Protein AF-A0A915D3B8-F1 (afdb_monomer_lite)

Structure (mmCIF, N/CA/C/O backbone):
data_AF-A0A915D3B8-F1
#
_entry.id   AF-A0A915D3B8-F1
#
loop_
_atom_site.group_PDB
_atom_site.id
_atom_site.type_symbol
_atom_site.label_atom_id
_atom_site.label_alt_id
_atom_site.label_comp_id
_atom_site.label_asym_id
_atom_site.label_entity_id
_atom_site.label_seq_id
_atom_site.pdbx_PDB_ins_code
_atom_site.Cartn_x
_atom_site.Cartn_y
_atom_site.Cartn_z
_atom_site.occupancy
_atom_site.B_iso_or_equiv
_atom_site.auth_seq_id
_atom_site.auth_comp_id
_atom_site.auth_asym_id
_atom_site.auth_atom_id
_atom_site.pdbx_PDB_model_num
ATOM 1 N N . MET A 1 1 ? -29.056 -7.154 29.808 1.00 73.25 1 MET A N 1
ATOM 2 C CA . MET A 1 1 ? -28.384 -8.270 29.100 1.00 73.25 1 MET A CA 1
ATOM 3 C C . MET A 1 1 ? -28.241 -8.018 27.597 1.00 73.25 1 MET A C 1
ATOM 5 O O . MET A 1 1 ? -27.107 -8.012 27.145 1.00 73.25 1 MET A O 1
ATOM 9 N N . ALA A 1 2 ? -29.307 -7.722 26.835 1.00 86.56 2 ALA A N 1
ATOM 10 C CA . ALA A 1 2 ? -29.216 -7.492 25.377 1.00 86.56 2 ALA A CA 1
ATOM 11 C C . ALA A 1 2 ? -28.242 -6.362 24.962 1.00 86.56 2 ALA A C 1
ATOM 13 O O . ALA A 1 2 ? -27.361 -6.584 24.141 1.00 86.56 2 ALA A O 1
ATOM 14 N N . VAL A 1 3 ? -28.320 -5.193 25.610 1.00 88.56 3 VAL A N 1
ATOM 15 C CA . VAL A 1 3 ? -27.443 -4.034 25.323 1.00 88.56 3 VAL A CA 1
ATOM 16 C C . VAL A 1 3 ? -25.959 -4.336 25.581 1.00 88.56 3 VAL A C 1
ATOM 18 O O . VAL A 1 3 ? -25.084 -3.877 24.854 1.00 88.56 3 VAL A O 1
ATOM 21 N N . LEU A 1 4 ? -25.658 -5.140 26.607 1.00 89.94 4 LEU A N 1
ATOM 22 C CA . LEU A 1 4 ? -24.283 -5.544 26.914 1.00 89.94 4 LEU A CA 1
ATOM 23 C C . LEU A 1 4 ? -23.708 -6.429 25.801 1.00 89.94 4 LEU A C 1
ATOM 25 O O . LEU A 1 4 ? -22.558 -6.258 25.404 1.00 89.94 4 LEU A O 1
ATOM 29 N N . GLN A 1 5 ? -24.517 -7.364 25.301 1.00 91.75 5 GLN A N 1
ATOM 30 C CA . GLN A 1 5 ? -24.129 -8.253 24.212 1.00 91.75 5 GLN A CA 1
ATOM 31 C C . GLN A 1 5 ? -23.930 -7.482 22.902 1.00 91.75 5 GLN A C 1
ATOM 33 O O . GLN A 1 5 ? -22.967 -7.748 22.191 1.00 91.75 5 GLN A O 1
ATOM 38 N N . GLU A 1 6 ? -24.780 -6.494 22.624 1.00 93.19 6 GLU A N 1
ATOM 39 C CA . GLU A 1 6 ? -24.657 -5.613 21.459 1.00 93.19 6 GLU A CA 1
ATOM 40 C C . GLU A 1 6 ? -23.374 -4.770 21.501 1.00 93.19 6 GLU A C 1
ATOM 42 O O . GLU A 1 6 ? -22.616 -4.750 20.534 1.00 93.19 6 GLU A O 1
ATOM 47 N N . LEU A 1 7 ? -23.070 -4.127 22.636 1.00 92.69 7 LEU A N 1
ATOM 48 C CA . LEU A 1 7 ? -21.840 -3.340 22.782 1.00 92.69 7 LEU A CA 1
ATOM 49 C C . LEU A 1 7 ? -20.579 -4.202 22.684 1.00 92.69 7 LEU A C 1
ATOM 51 O O . LEU A 1 7 ? -19.593 -3.773 22.084 1.00 92.69 7 LEU A O 1
ATOM 55 N N . LYS A 1 8 ? -20.612 -5.417 23.244 1.00 94.19 8 LYS A N 1
ATOM 56 C CA . LYS A 1 8 ? -19.514 -6.375 23.105 1.00 94.19 8 LYS A CA 1
ATOM 57 C C . LYS A 1 8 ? -19.326 -6.788 21.643 1.00 94.19 8 LYS A C 1
ATOM 59 O O . LYS A 1 8 ? -18.209 -6.716 21.149 1.00 94.19 8 LYS A O 1
ATOM 64 N N . ALA A 1 9 ? -20.409 -7.142 20.948 1.00 95.75 9 ALA A N 1
ATOM 65 C CA . ALA A 1 9 ? -20.363 -7.512 19.535 1.00 95.75 9 ALA A CA 1
ATOM 66 C C . ALA A 1 9 ? -19.810 -6.374 18.668 1.00 95.75 9 ALA A C 1
ATOM 68 O O . ALA A 1 9 ? -18.954 -6.615 17.822 1.00 95.75 9 ALA A O 1
ATOM 69 N N . LYS A 1 10 ? -20.231 -5.130 18.931 1.00 94.56 10 LYS A N 1
ATOM 70 C CA . LYS A 1 10 ? -19.693 -3.953 18.248 1.00 94.56 10 LYS A CA 1
ATOM 71 C C . LYS A 1 10 ? -18.194 -3.801 18.492 1.00 94.56 10 LYS A C 1
ATOM 73 O O . LYS A 1 10 ? -17.448 -3.616 17.545 1.00 94.56 10 LYS A O 1
ATOM 78 N N . PHE A 1 11 ? -17.730 -3.901 19.737 1.00 95.44 11 PHE A N 1
ATOM 79 C CA . PHE A 1 11 ? -16.296 -3.817 20.028 1.00 95.44 11 PHE A CA 1
ATOM 80 C C . PHE A 1 11 ? -15.492 -4.919 19.317 1.00 95.44 11 PHE A C 1
ATOM 82 O O . PHE A 1 11 ? -14.477 -4.622 18.690 1.00 95.44 11 PHE A O 1
ATOM 89 N N . ASP A 1 12 ? -15.978 -6.162 19.348 1.00 96.50 12 ASP A N 1
ATOM 90 C CA . ASP A 1 12 ? -15.345 -7.297 18.668 1.00 96.50 12 ASP A CA 1
ATOM 91 C C . ASP A 1 12 ? -15.300 -7.095 17.135 1.00 96.50 12 ASP A C 1
ATOM 93 O O . ASP A 1 12 ? -14.290 -7.400 16.493 1.00 96.50 12 ASP A O 1
ATOM 97 N N . GLU A 1 13 ? -16.355 -6.527 16.542 1.00 96.69 13 GLU A N 1
ATOM 98 C CA . GLU A 1 13 ? -16.408 -6.170 15.119 1.00 96.69 13 GLU A CA 1
ATOM 99 C C . GLU A 1 13 ? -15.354 -5.112 14.760 1.00 96.69 13 GLU A C 1
ATOM 101 O O . GLU A 1 13 ? -14.615 -5.272 13.784 1.00 96.69 13 GLU A O 1
ATOM 106 N N . GLU A 1 14 ? -15.235 -4.053 15.565 1.00 96.75 14 GLU A N 1
ATOM 107 C CA . GLU A 1 14 ? -14.260 -2.987 15.333 1.00 96.75 14 GLU A CA 1
ATOM 108 C C . GLU A 1 14 ? -12.816 -3.516 15.426 1.00 96.75 14 GLU A C 1
ATOM 110 O O . GLU A 1 14 ? -11.973 -3.141 14.610 1.00 96.75 14 GLU A O 1
ATOM 115 N N . LEU A 1 15 ? -12.531 -4.443 16.352 1.00 97.69 15 LEU A N 1
ATOM 116 C CA . LEU A 1 15 ? -11.231 -5.123 16.440 1.00 97.69 15 LEU A CA 1
ATOM 117 C C . LEU A 1 15 ? -10.949 -6.010 15.220 1.00 97.69 15 LEU A C 1
ATOM 119 O O . LEU A 1 15 ? -9.822 -6.037 14.717 1.00 97.69 15 LEU A O 1
ATOM 123 N N . SER A 1 16 ? -11.964 -6.720 14.722 1.00 97.94 16 SER A N 1
ATOM 124 C CA . SER A 1 16 ? -11.839 -7.545 13.517 1.00 97.94 16 SER A CA 1
ATOM 125 C C . SER A 1 16 ? -11.480 -6.697 12.292 1.00 97.94 16 SER A C 1
ATOM 127 O O . SER A 1 16 ? -10.557 -7.043 11.548 1.00 97.94 16 SER A O 1
ATOM 129 N N . LYS A 1 17 ? -12.128 -5.533 12.134 1.00 97.69 17 LYS A N 1
ATOM 130 C CA . LYS A 1 17 ? -11.823 -4.564 11.069 1.00 97.69 17 LYS A CA 1
ATOM 131 C C . LYS A 1 17 ? -10.383 -4.060 11.146 1.00 97.69 17 LYS A C 1
ATOM 133 O O . LYS A 1 17 ? -9.700 -4.062 10.125 1.00 97.69 17 LYS A O 1
ATOM 138 N N . ILE A 1 18 ? -9.891 -3.698 12.337 1.00 98.12 18 ILE A N 1
ATOM 139 C CA . ILE A 1 18 ? -8.485 -3.283 12.529 1.00 98.12 18 ILE A CA 1
ATOM 140 C C . ILE A 1 18 ? -7.538 -4.394 12.075 1.00 98.12 18 ILE A C 1
ATOM 142 O O . ILE A 1 18 ? -6.632 -4.143 11.284 1.00 98.12 18 ILE A O 1
ATOM 146 N N . SER A 1 19 ? -7.772 -5.633 12.524 1.00 98.12 19 SER A N 1
ATOM 147 C CA . SER A 1 19 ? -6.931 -6.775 12.147 1.00 98.12 19 SER A CA 1
ATOM 148 C C . SER A 1 19 ? -6.901 -6.997 10.634 1.00 98.12 19 SER A C 1
ATOM 150 O O . SER A 1 19 ? -5.850 -7.312 10.071 1.00 98.12 19 SER A O 1
ATOM 152 N N . GLN A 1 20 ? -8.041 -6.830 9.960 1.00 97.88 20 GLN A N 1
ATOM 153 C CA . GLN A 1 20 ? -8.124 -6.972 8.512 1.00 97.88 20 GLN A CA 1
ATOM 154 C C . GLN A 1 20 ? -7.365 -5.850 7.784 1.00 97.88 20 GLN A C 1
ATOM 156 O O . GLN A 1 20 ? -6.533 -6.147 6.926 1.00 97.88 20 GLN A O 1
ATOM 161 N N . LEU A 1 21 ? -7.561 -4.591 8.186 1.00 97.88 21 LEU A N 1
ATOM 162 C CA . LEU A 1 21 ? -6.847 -3.440 7.622 1.00 97.88 21 LEU A CA 1
ATOM 163 C C . LEU A 1 21 ? -5.325 -3.554 7.806 1.00 97.88 21 LEU A C 1
ATOM 165 O O . LEU A 1 21 ? -4.563 -3.262 6.885 1.00 97.88 21 LEU A O 1
ATOM 169 N N . GLU A 1 22 ? -4.858 -4.030 8.963 1.00 98.06 22 GLU A N 1
ATOM 170 C CA . GLU A 1 22 ? -3.428 -4.248 9.217 1.00 98.06 22 GLU A CA 1
ATOM 171 C C . GLU A 1 22 ? -2.836 -5.344 8.312 1.00 98.06 22 GLU A C 1
ATOM 173 O O . GLU A 1 22 ? -1.720 -5.192 7.800 1.00 98.06 22 GLU A O 1
ATOM 178 N N . LYS A 1 23 ? -3.586 -6.423 8.042 1.00 98.19 23 LYS A N 1
ATOM 179 C CA . LYS A 1 23 ? -3.174 -7.467 7.085 1.00 98.19 23 LYS A CA 1
ATOM 180 C C . LYS A 1 23 ? -3.087 -6.926 5.661 1.00 98.19 23 LYS A C 1
ATOM 182 O O . LYS A 1 23 ? -2.114 -7.213 4.963 1.00 98.19 23 LYS A O 1
ATOM 187 N N . ASP A 1 24 ? -4.070 -6.143 5.234 1.00 97.12 24 ASP A N 1
ATOM 188 C CA . ASP A 1 24 ? -4.090 -5.560 3.891 1.00 97.12 24 ASP A CA 1
ATOM 189 C C . ASP A 1 24 ? -2.959 -4.543 3.705 1.00 97.12 24 ASP A C 1
ATOM 191 O O . ASP A 1 24 ? -2.223 -4.603 2.715 1.00 97.12 24 ASP A O 1
ATOM 195 N N . ARG A 1 25 ? -2.706 -3.708 4.720 1.00 97.56 25 ARG A N 1
ATOM 196 C CA . ARG A 1 25 ? -1.537 -2.823 4.769 1.00 97.56 25 ARG A CA 1
ATOM 197 C C . ARG A 1 25 ? -0.226 -3.604 4.660 1.00 97.56 25 ARG A C 1
ATOM 199 O O . ARG A 1 25 ? 0.668 -3.190 3.924 1.00 97.56 25 ARG A O 1
ATOM 206 N N . SER A 1 26 ? -0.100 -4.731 5.360 1.00 98.00 26 SER A N 1
ATOM 207 C CA . SER A 1 26 ? 1.093 -5.585 5.292 1.00 98.00 26 SER A CA 1
ATOM 208 C C . SER A 1 26 ? 1.343 -6.115 3.874 1.00 98.00 26 SER A C 1
ATOM 210 O O . SER A 1 26 ? 2.463 -6.026 3.369 1.00 98.00 26 SER A O 1
ATOM 212 N N . ARG A 1 27 ? 0.296 -6.574 3.173 1.00 97.88 27 ARG A N 1
ATOM 213 C CA . ARG A 1 27 ? 0.400 -6.990 1.760 1.00 97.88 27 ARG A CA 1
ATOM 214 C C . ARG A 1 27 ? 0.832 -5.841 0.855 1.00 97.88 27 ARG A C 1
ATOM 216 O O . ARG A 1 27 ? 1.694 -6.027 -0.001 1.00 97.88 27 ARG A O 1
ATOM 223 N N . CYS A 1 28 ? 0.278 -4.652 1.073 1.00 97.06 28 CYS A N 1
ATOM 224 C CA . CYS A 1 28 ? 0.633 -3.452 0.323 1.00 97.06 28 CYS A CA 1
ATOM 225 C C . CYS A 1 28 ? 2.113 -3.066 0.527 1.00 97.06 28 CYS A C 1
ATOM 227 O O . CYS A 1 28 ? 2.823 -2.781 -0.438 1.00 97.06 28 CYS A O 1
ATOM 229 N N . LEU A 1 29 ? 2.621 -3.168 1.763 1.00 97.81 29 LEU A N 1
ATOM 230 C CA . LEU A 1 29 ? 4.040 -2.963 2.075 1.00 97.81 29 LEU A CA 1
ATOM 231 C C . LEU A 1 29 ? 4.948 -3.976 1.368 1.00 97.81 29 LEU A C 1
ATOM 233 O O . LEU A 1 29 ? 6.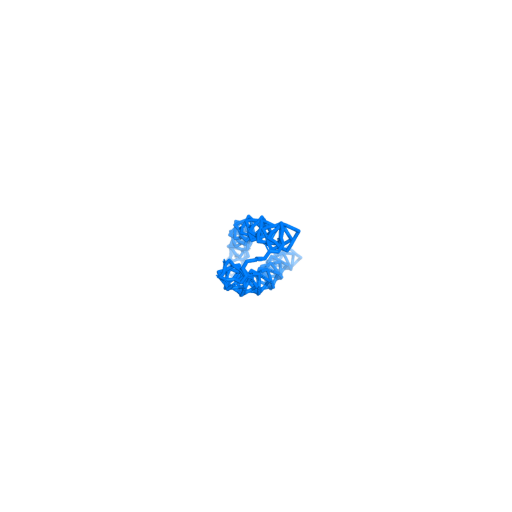013 -3.598 0.883 1.00 97.81 29 LEU A O 1
ATOM 237 N N . MET A 1 30 ? 4.545 -5.249 1.299 1.00 98.00 30 MET A N 1
ATOM 238 C CA . MET A 1 30 ? 5.304 -6.266 0.561 1.00 98.00 30 MET A CA 1
ATOM 239 C C . MET A 1 30 ? 5.367 -5.944 -0.935 1.00 98.00 30 MET A C 1
ATOM 241 O O . MET A 1 30 ? 6.447 -6.010 -1.517 1.00 98.00 30 MET A O 1
ATOM 245 N N . ASN A 1 31 ? 4.245 -5.528 -1.534 1.00 97.56 31 ASN A N 1
ATOM 246 C CA . ASN A 1 31 ? 4.210 -5.106 -2.935 1.00 97.56 31 ASN A CA 1
ATOM 247 C C . ASN A 1 31 ? 5.151 -3.917 -3.194 1.00 97.56 31 ASN A C 1
ATOM 249 O O . ASN A 1 31 ? 5.934 -3.948 -4.140 1.00 97.56 31 ASN A O 1
ATOM 253 N N . ARG A 1 32 ? 5.147 -2.904 -2.314 1.00 98.12 32 ARG A N 1
ATOM 254 C CA . ARG A 1 32 ? 6.059 -1.754 -2.429 1.00 98.12 32 ARG A CA 1
ATOM 255 C C . ARG A 1 32 ? 7.525 -2.187 -2.464 1.00 98.12 32 ARG A C 1
ATOM 257 O O . ARG A 1 32 ? 8.256 -1.773 -3.352 1.00 98.12 32 ARG A O 1
ATOM 264 N N . ARG A 1 33 ? 7.933 -3.070 -1.544 1.00 98.25 33 ARG A N 1
ATOM 265 C CA . ARG A 1 33 ? 9.313 -3.589 -1.481 1.00 98.25 33 ARG A CA 1
ATOM 266 C C . ARG A 1 33 ? 9.716 -4.334 -2.751 1.00 98.25 33 ARG A C 1
ATOM 268 O O . ARG A 1 33 ? 10.852 -4.223 -3.198 1.00 98.25 33 ARG A O 1
ATOM 275 N N . GLN A 1 34 ? 8.795 -5.100 -3.332 1.00 98.44 34 GLN A N 1
ATOM 276 C CA . GLN A 1 34 ? 9.054 -5.793 -4.589 1.00 98.44 34 GLN A CA 1
ATOM 277 C C . GLN A 1 34 ? 9.257 -4.801 -5.741 1.00 98.44 34 GLN A C 1
ATOM 279 O O . GLN A 1 34 ? 10.198 -4.960 -6.517 1.00 98.44 34 GLN A O 1
ATOM 284 N N . LEU A 1 35 ? 8.413 -3.770 -5.835 1.00 98.44 35 LEU A N 1
ATOM 285 C CA . LEU A 1 35 ? 8.555 -2.715 -6.841 1.00 98.44 35 LEU A CA 1
ATOM 286 C C . LEU A 1 35 ? 9.858 -1.924 -6.658 1.00 98.44 35 LEU A C 1
ATOM 288 O O . LEU A 1 35 ? 10.527 -1.636 -7.645 1.00 98.44 35 LEU A O 1
ATOM 292 N N . GLU A 1 36 ? 10.258 -1.633 -5.417 1.00 98.31 36 GLU A N 1
ATOM 293 C CA . GLU A 1 36 ? 11.545 -0.999 -5.094 1.00 98.31 36 GLU A CA 1
ATOM 294 C C . GLU A 1 36 ? 12.728 -1.845 -5.601 1.00 98.31 36 GLU A C 1
ATOM 296 O O . GLU A 1 36 ? 13.595 -1.319 -6.296 1.00 98.31 36 GLU A O 1
ATOM 301 N N . SER A 1 37 ? 12.731 -3.162 -5.344 1.00 98.44 37 SER A N 1
ATOM 302 C CA . SER A 1 37 ? 13.762 -4.077 -5.869 1.00 98.44 37 SER A CA 1
ATOM 303 C C . SER A 1 37 ? 13.816 -4.049 -7.395 1.00 98.44 37 SER A C 1
ATOM 305 O O . SER A 1 37 ? 14.884 -3.894 -7.986 1.00 98.44 37 SER A O 1
ATOM 307 N N . GLN A 1 38 ? 12.651 -4.133 -8.046 1.00 98.50 38 GLN A N 1
ATOM 308 C CA . GLN A 1 38 ? 12.563 -4.073 -9.504 1.00 98.50 38 GLN A CA 1
ATOM 309 C C . GLN A 1 38 ? 13.060 -2.734 -10.051 1.00 98.50 38 GLN A C 1
ATOM 311 O O . GLN A 1 38 ? 13.718 -2.711 -11.090 1.00 98.50 38 GLN A O 1
ATOM 316 N N . LEU A 1 39 ? 12.761 -1.620 -9.383 1.00 98.62 39 LEU A N 1
ATOM 317 C CA . LEU A 1 39 ? 13.236 -0.302 -9.785 1.00 98.62 39 LEU A CA 1
ATOM 318 C C . LEU A 1 39 ? 14.764 -0.231 -9.716 1.00 98.62 39 LEU A C 1
ATOM 320 O O . LEU A 1 39 ? 15.394 0.222 -10.670 1.00 98.62 39 LEU A O 1
ATOM 324 N N . THR A 1 40 ? 15.360 -0.722 -8.626 1.00 98.31 40 THR A N 1
ATOM 325 C CA . THR A 1 40 ? 16.818 -0.808 -8.476 1.00 98.31 40 THR A CA 1
ATOM 326 C C . THR A 1 40 ? 17.443 -1.643 -9.592 1.00 98.31 40 THR A C 1
ATOM 328 O O . THR A 1 40 ? 18.354 -1.165 -10.266 1.00 98.31 40 THR A O 1
ATOM 331 N N . GLU A 1 41 ? 16.915 -2.840 -9.855 1.00 98.31 41 GLU A N 1
ATOM 332 C CA . GLU A 1 41 ? 17.395 -3.708 -10.937 1.00 98.31 41 GLU A CA 1
ATOM 333 C C . GLU A 1 41 ? 17.291 -3.026 -12.312 1.00 98.31 41 GLU A C 1
ATOM 335 O O . GLU A 1 41 ? 18.233 -3.071 -13.100 1.00 98.31 41 GLU A O 1
ATOM 340 N N . ASN A 1 42 ? 16.178 -2.345 -12.608 1.00 97.75 42 ASN A N 1
ATOM 341 C CA . ASN A 1 42 ? 15.999 -1.664 -13.895 1.00 97.75 42 ASN A CA 1
ATOM 342 C C . ASN A 1 42 ? 16.909 -0.438 -14.045 1.00 97.75 42 ASN A C 1
ATOM 344 O O . ASN A 1 42 ? 17.374 -0.171 -15.153 1.00 97.75 42 ASN A O 1
ATOM 348 N N . ASN A 1 43 ? 17.208 0.277 -12.959 1.00 98.19 43 ASN A N 1
ATOM 349 C CA . ASN A 1 43 ? 18.193 1.358 -12.982 1.00 98.19 43 ASN A CA 1
ATOM 350 C C . ASN A 1 43 ? 19.603 0.825 -13.265 1.00 98.19 43 ASN A C 1
ATOM 352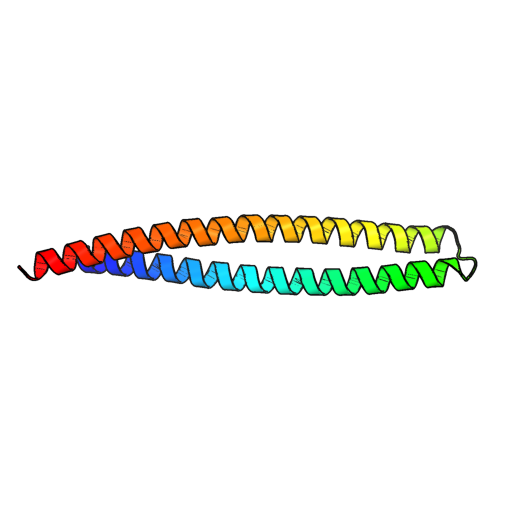 O O . ASN A 1 43 ? 20.295 1.387 -14.109 1.00 98.19 43 ASN A O 1
ATOM 356 N N . MET A 1 44 ? 19.994 -0.302 -12.661 1.00 97.62 44 MET A N 1
ATOM 357 C CA . MET A 1 44 ? 21.269 -0.957 -12.982 1.00 97.62 44 MET A CA 1
ATOM 358 C C . MET A 1 44 ? 21.331 -1.389 -14.451 1.00 97.62 44 MET A C 1
ATOM 360 O O . MET A 1 44 ? 22.329 -1.155 -15.128 1.00 97.62 44 MET A O 1
ATOM 364 N N . VAL A 1 45 ? 20.245 -1.973 -14.972 1.00 97.00 45 VAL A N 1
ATOM 365 C CA . VAL A 1 45 ? 20.147 -2.326 -16.395 1.00 97.00 45 VAL A CA 1
ATOM 366 C C . VAL A 1 45 ? 20.273 -1.086 -17.273 1.00 97.00 45 VAL A C 1
ATOM 368 O O . VAL A 1 45 ? 20.970 -1.144 -18.277 1.00 97.00 45 VAL A O 1
ATOM 371 N N . LYS A 1 46 ? 19.646 0.040 -16.911 1.00 96.81 46 LYS A N 1
ATOM 372 C CA . LYS A 1 46 ? 19.776 1.303 -17.650 1.00 96.81 46 LYS A CA 1
ATOM 373 C C . LYS A 1 46 ? 21.232 1.773 -17.707 1.00 96.81 46 LYS A C 1
ATOM 375 O O . LYS A 1 46 ? 21.699 2.119 -18.788 1.00 96.81 46 LYS A O 1
ATOM 380 N N . GLU A 1 47 ? 21.935 1.765 -16.577 1.00 96.19 47 GLU A N 1
ATOM 381 C CA . GLU A 1 47 ? 23.342 2.180 -16.495 1.00 96.19 47 GLU A CA 1
ATOM 382 C C . GLU A 1 47 ? 24.274 1.286 -17.316 1.00 96.19 47 GLU A C 1
ATOM 384 O O . GLU A 1 47 ? 25.198 1.786 -17.955 1.00 96.19 47 GLU A O 1
ATOM 389 N N . GLU A 1 48 ? 24.056 -0.030 -17.304 1.00 95.75 48 GLU A N 1
ATOM 390 C CA . GLU A 1 48 ? 24.843 -0.959 -18.119 1.00 95.75 48 GLU A CA 1
ATOM 391 C C . GLU A 1 48 ? 24.508 -0.798 -19.603 1.00 95.75 48 GLU A C 1
ATOM 393 O O . GLU A 1 48 ? 25.396 -0.725 -20.450 1.00 95.75 48 GLU A O 1
ATOM 398 N N . LEU A 1 49 ? 23.219 -0.661 -19.920 1.00 95.44 49 LEU A N 1
ATOM 399 C CA . LEU A 1 49 ? 22.737 -0.484 -21.281 1.00 95.44 49 LEU A CA 1
ATOM 400 C C . LEU A 1 49 ? 23.351 0.766 -21.922 1.00 95.44 49 LEU A C 1
ATOM 402 O O . LEU A 1 49 ? 23.733 0.709 -23.083 1.00 95.44 49 LEU A O 1
ATOM 406 N N . GLU A 1 50 ? 23.505 1.866 -21.181 1.00 93.50 50 GLU A N 1
ATOM 407 C CA . GLU A 1 50 ? 24.152 3.099 -21.655 1.00 93.50 50 GLU A CA 1
ATOM 408 C C . GLU A 1 50 ? 25.621 2.909 -22.077 1.00 93.50 50 GLU A C 1
ATOM 410 O O . GLU A 1 50 ? 26.096 3.645 -22.941 1.00 93.50 50 GLU A O 1
ATOM 415 N N . ARG A 1 51 ? 26.323 1.900 -21.544 1.00 94.56 51 ARG A N 1
ATOM 416 C CA . ARG A 1 51 ? 27.728 1.596 -21.883 1.00 94.56 51 ARG A CA 1
ATOM 417 C C . ARG A 1 51 ? 27.882 0.760 -23.153 1.00 94.56 51 ARG A C 1
ATOM 419 O O . ARG A 1 51 ? 28.995 0.628 -23.652 1.00 94.56 51 ARG A O 1
ATOM 426 N N . LEU A 1 52 ? 26.791 0.192 -23.668 1.00 93.69 52 LEU A N 1
ATOM 427 C CA . LEU A 1 52 ? 26.797 -0.800 -24.750 1.00 93.69 52 LEU A CA 1
ATOM 428 C C . LEU A 1 52 ? 26.291 -0.257 -26.097 1.00 93.69 52 LEU A C 1
ATOM 430 O O . LEU A 1 52 ? 25.892 -1.043 -26.950 1.00 93.69 52 LEU A O 1
ATOM 434 N N . GLU A 1 53 ? 26.263 1.067 -26.284 1.00 91.19 53 GLU A N 1
ATOM 435 C CA . GLU A 1 53 ? 25.696 1.728 -27.478 1.00 91.19 53 GLU A CA 1
ATOM 436 C C . GLU A 1 53 ? 24.337 1.137 -27.913 1.00 91.19 53 GLU A C 1
ATOM 438 O O . GLU A 1 53 ? 24.167 0.613 -29.016 1.00 91.19 53 GLU A O 1
ATOM 443 N N . PRO A 1 54 ? 23.325 1.200 -27.039 1.00 92.56 54 PRO A N 1
ATOM 444 C CA . PRO A 1 54 ? 22.090 0.462 -27.231 1.00 92.56 54 PRO A CA 1
ATOM 445 C C . PRO A 1 54 ? 21.260 1.071 -28.363 1.00 92.56 54 PRO A C 1
ATOM 447 O O . PRO A 1 54 ? 21.387 2.254 -28.702 1.00 92.56 54 PRO A O 1
ATOM 450 N N . THR A 1 55 ? 20.332 0.296 -28.921 1.00 95.62 55 THR A N 1
ATOM 451 C CA . THR A 1 55 ? 19.355 0.861 -29.858 1.00 95.62 55 THR A CA 1
ATOM 452 C C . THR A 1 55 ? 18.467 1.884 -29.143 1.00 95.62 55 THR A C 1
ATOM 454 O O . THR A 1 55 ? 18.251 1.826 -27.927 1.00 95.62 55 THR A O 1
ATOM 457 N N . ALA A 1 56 ? 17.927 2.846 -29.897 1.00 95.00 56 ALA A N 1
ATOM 458 C CA . ALA A 1 56 ? 16.973 3.808 -29.344 1.00 95.00 56 ALA A CA 1
ATOM 459 C C . ALA A 1 56 ? 15.746 3.107 -28.737 1.00 95.00 56 ALA A C 1
ATOM 461 O O . ALA A 1 56 ? 15.269 3.512 -27.682 1.00 95.00 56 ALA A O 1
ATOM 462 N N . GLU A 1 57 ? 15.300 2.016 -29.362 1.00 96.44 57 GLU A N 1
ATOM 463 C CA . GLU A 1 57 ? 14.214 1.169 -28.872 1.00 96.44 57 GLU A CA 1
ATOM 464 C C . GLU A 1 57 ? 14.539 0.528 -27.515 1.00 96.44 57 GLU A C 1
ATOM 466 O O . GLU A 1 57 ? 13.727 0.596 -26.593 1.00 96.44 57 GLU A O 1
ATOM 471 N N . ALA A 1 58 ? 15.742 -0.031 -27.346 1.00 95.94 58 ALA A N 1
ATOM 472 C CA . ALA A 1 58 ? 16.149 -0.626 -26.075 1.00 95.94 58 ALA A CA 1
ATOM 473 C C . ALA A 1 58 ? 16.162 0.413 -24.939 1.00 95.94 58 ALA A C 1
ATOM 475 O O . ALA A 1 58 ? 15.643 0.146 -23.853 1.00 95.94 58 ALA A O 1
ATOM 476 N N . ARG A 1 59 ? 16.680 1.624 -25.201 1.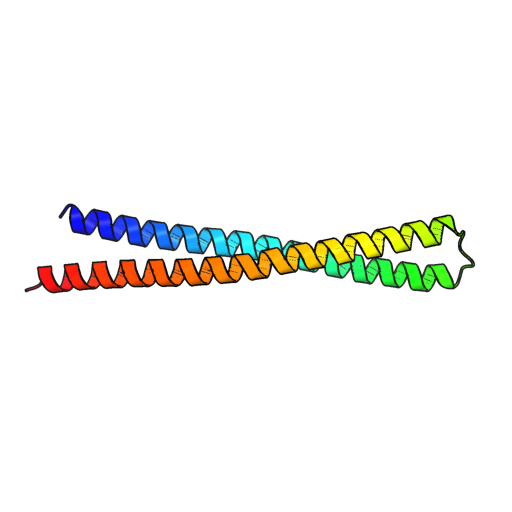00 95.50 59 ARG A N 1
ATOM 477 C CA . ARG A 1 59 ? 16.647 2.736 -24.229 1.00 95.50 59 ARG A CA 1
ATOM 478 C C . ARG A 1 59 ? 15.223 3.137 -23.865 1.00 95.50 59 ARG A C 1
ATOM 480 O O . ARG A 1 59 ? 14.916 3.332 -22.691 1.00 95.50 59 ARG A O 1
ATOM 487 N N . GLU A 1 60 ? 14.363 3.262 -24.870 1.00 97.31 60 GLU A N 1
ATOM 488 C CA . GLU A 1 60 ? 12.968 3.653 -24.696 1.00 97.31 60 GLU A CA 1
ATOM 489 C C . GLU A 1 60 ? 12.203 2.653 -23.825 1.00 97.31 60 GLU A C 1
ATOM 491 O O . GLU A 1 60 ? 11.468 3.050 -22.920 1.00 97.31 60 GLU A O 1
ATOM 496 N N . ASN A 1 61 ? 12.412 1.358 -24.060 1.00 96.94 61 ASN A N 1
ATOM 497 C CA . ASN A 1 61 ? 11.743 0.291 -23.324 1.00 96.94 61 ASN A CA 1
ATOM 498 C C . ASN A 1 61 ? 12.136 0.286 -21.841 1.00 96.94 61 ASN A C 1
ATOM 500 O O . ASN A 1 61 ? 11.261 0.212 -20.976 1.00 96.94 61 ASN A O 1
ATOM 504 N N . VAL A 1 62 ? 13.432 0.422 -21.534 1.00 97.19 62 VAL A N 1
ATOM 505 C CA . VAL A 1 62 ? 13.906 0.511 -20.142 1.00 97.19 62 VAL A CA 1
ATOM 506 C C . VAL A 1 62 ? 13.384 1.781 -19.469 1.00 97.19 62 VAL A C 1
ATOM 508 O O . VAL A 1 62 ? 12.897 1.713 -18.341 1.00 97.19 62 VAL A O 1
ATOM 511 N N . ARG A 1 63 ? 13.390 2.925 -20.170 1.00 97.56 63 ARG A N 1
ATOM 512 C CA . ARG A 1 63 ? 12.853 4.186 -19.633 1.00 97.56 63 ARG A CA 1
ATOM 513 C C . ARG A 1 63 ? 11.373 4.065 -19.270 1.00 97.56 63 ARG A C 1
ATOM 515 O O . ARG A 1 63 ? 11.009 4.383 -18.143 1.00 97.56 63 ARG A O 1
ATOM 522 N N . LYS A 1 64 ? 10.540 3.562 -20.188 1.00 98.31 64 LYS A N 1
ATOM 523 C CA . LYS A 1 64 ? 9.098 3.360 -19.955 1.00 98.31 64 LYS A CA 1
ATOM 524 C C . LYS A 1 64 ? 8.830 2.426 -18.781 1.00 98.31 64 LYS A C 1
ATOM 526 O O . LYS A 1 64 ? 7.906 2.658 -18.008 1.00 98.31 64 LYS A O 1
ATOM 531 N N . ARG A 1 65 ? 9.641 1.376 -18.627 1.00 98.00 65 ARG A N 1
ATOM 532 C CA . ARG A 1 65 ? 9.513 0.445 -17.502 1.00 98.00 65 ARG A CA 1
ATOM 533 C C . ARG A 1 65 ? 9.840 1.112 -16.166 1.00 98.00 65 ARG A C 1
ATOM 535 O O . ARG A 1 65 ? 9.092 0.926 -15.212 1.00 98.00 65 ARG A O 1
ATOM 542 N N . ILE A 1 66 ? 10.917 1.895 -16.103 1.00 98.38 66 ILE A N 1
ATOM 543 C CA . ILE A 1 66 ? 11.291 2.665 -14.906 1.00 98.38 66 ILE A CA 1
ATOM 544 C C . ILE A 1 66 ? 10.197 3.673 -14.548 1.00 98.38 66 ILE A C 1
ATOM 546 O O . ILE A 1 66 ? 9.801 3.753 -13.387 1.00 98.38 66 ILE A O 1
ATOM 550 N N . GLU A 1 67 ? 9.678 4.403 -15.537 1.00 98.50 67 GLU A N 1
ATOM 551 C CA . GLU A 1 67 ? 8.589 5.367 -15.354 1.00 98.50 67 GLU A CA 1
ATOM 552 C C . GLU A 1 67 ? 7.341 4.689 -14.780 1.00 98.50 67 GLU A C 1
ATOM 554 O O . GLU A 1 67 ? 6.846 5.102 -13.734 1.00 98.50 67 GLU A O 1
ATOM 559 N N . TYR A 1 68 ? 6.906 3.584 -15.392 1.00 98.38 68 TYR A N 1
ATOM 560 C CA . TYR A 1 68 ? 5.768 2.806 -14.911 1.00 98.38 68 TYR A CA 1
ATOM 561 C C . TYR A 1 68 ? 5.951 2.324 -13.465 1.00 98.38 68 TYR A C 1
ATOM 563 O O . TYR A 1 68 ? 5.072 2.535 -12.631 1.00 98.38 68 TYR A O 1
ATOM 571 N N . ILE A 1 69 ? 7.097 1.709 -13.145 1.00 98.38 69 ILE A N 1
ATOM 572 C CA . ILE A 1 69 ? 7.374 1.212 -11.787 1.00 98.38 69 ILE A CA 1
ATOM 573 C C . ILE A 1 69 ? 7.380 2.374 -10.786 1.00 98.38 69 ILE A C 1
ATOM 575 O O . ILE A 1 69 ? 6.821 2.246 -9.700 1.00 98.38 69 ILE A O 1
ATOM 579 N N . THR A 1 70 ? 7.962 3.515 -11.158 1.00 98.50 70 THR A N 1
ATOM 580 C CA . THR A 1 70 ? 8.001 4.712 -10.307 1.00 98.50 70 THR A CA 1
ATOM 581 C C . THR A 1 70 ? 6.590 5.218 -10.009 1.00 98.50 70 THR A C 1
ATOM 583 O O . THR A 1 70 ? 6.256 5.447 -8.849 1.00 98.50 70 THR A O 1
ATOM 586 N N . THR A 1 71 ? 5.731 5.327 -11.028 1.00 98.44 71 THR A N 1
ATOM 587 C CA . THR A 1 71 ? 4.326 5.719 -10.845 1.00 98.44 71 THR A CA 1
ATOM 588 C C . THR A 1 71 ? 3.564 4.729 -9.965 1.00 98.44 71 THR A C 1
ATOM 590 O O . THR A 1 71 ? 2.815 5.144 -9.078 1.00 98.44 71 THR A O 1
ATOM 593 N N . GLU A 1 72 ? 3.770 3.424 -10.155 1.00 98.38 72 GLU A N 1
ATOM 594 C CA . GLU A 1 72 ? 3.117 2.410 -9.324 1.00 98.38 72 GLU A CA 1
ATOM 595 C C . GLU A 1 72 ? 3.588 2.450 -7.866 1.00 98.38 72 GLU A C 1
ATOM 597 O O . GLU A 1 72 ? 2.763 2.276 -6.968 1.00 98.38 72 GLU A O 1
ATOM 602 N N . ILE A 1 73 ? 4.867 2.742 -7.598 1.00 98.38 73 ILE A N 1
ATOM 603 C CA . ILE A 1 73 ? 5.358 2.964 -6.229 1.00 98.38 73 ILE A CA 1
ATOM 604 C C . ILE A 1 73 ? 4.615 4.138 -5.589 1.00 98.38 73 ILE A C 1
ATOM 606 O O . ILE A 1 73 ? 4.062 3.969 -4.504 1.00 98.38 73 ILE A O 1
ATOM 610 N N . THR A 1 74 ? 4.505 5.280 -6.274 1.00 98.19 74 THR A N 1
ATOM 611 C CA . THR A 1 74 ? 3.760 6.441 -5.757 1.00 98.19 74 THR A CA 1
ATOM 612 C C . THR A 1 74 ? 2.292 6.103 -5.479 1.00 98.19 74 THR A C 1
ATOM 614 O O . THR A 1 74 ? 1.736 6.500 -4.453 1.00 98.19 74 THR A O 1
ATOM 617 N N . ARG A 1 75 ? 1.647 5.316 -6.350 1.00 98.06 75 ARG A N 1
ATOM 618 C CA . ARG A 1 75 ? 0.269 4.853 -6.129 1.00 98.06 75 ARG A CA 1
ATOM 619 C C . ARG A 1 75 ? 0.161 3.978 -4.879 1.00 98.06 75 ARG A C 1
ATOM 621 O O . ARG A 1 75 ? -0.758 4.151 -4.080 1.00 98.06 75 ARG A O 1
ATOM 628 N N . VAL A 1 76 ? 1.098 3.049 -4.696 1.00 97.88 76 VAL A N 1
ATOM 629 C CA . VAL A 1 76 ? 1.169 2.183 -3.511 1.00 97.88 76 VAL A CA 1
ATOM 630 C C . VAL A 1 76 ? 1.417 3.003 -2.241 1.00 97.88 76 VAL A C 1
ATOM 632 O O . VAL A 1 76 ? 0.798 2.730 -1.215 1.00 97.88 76 VAL A O 1
ATOM 635 N N . GLU A 1 77 ? 2.259 4.032 -2.295 1.00 97.81 77 GLU A N 1
ATOM 636 C CA . GLU A 1 77 ? 2.496 4.948 -1.174 1.00 97.81 77 GLU A CA 1
ATOM 637 C C . GLU A 1 77 ? 1.238 5.722 -0.774 1.00 97.81 77 GLU A C 1
ATOM 639 O O . GLU A 1 77 ? 0.945 5.805 0.420 1.00 97.81 77 GLU A O 1
ATOM 644 N N . SER A 1 78 ? 0.451 6.204 -1.742 1.00 97.75 78 SER A N 1
ATOM 645 C CA . SER A 1 78 ? -0.850 6.831 -1.467 1.00 97.75 78 SER A CA 1
ATOM 646 C C . SER A 1 78 ? -1.792 5.865 -0.748 1.00 97.75 78 SER A C 1
ATOM 648 O O . SER A 1 78 ? -2.339 6.198 0.298 1.00 97.75 78 SER A O 1
ATOM 650 N N . VAL A 1 79 ? -1.920 4.629 -1.247 1.00 97.50 79 VAL A N 1
ATOM 651 C CA . VAL A 1 79 ? -2.770 3.603 -0.618 1.00 97.50 79 VAL A CA 1
ATOM 652 C C . VAL A 1 79 ? -2.297 3.281 0.802 1.00 97.50 79 VAL A C 1
ATOM 654 O O . VAL A 1 79 ? -3.114 3.070 1.701 1.00 97.50 79 VAL A O 1
ATOM 657 N N . LEU A 1 80 ? -0.983 3.250 1.037 1.00 97.75 80 LEU A N 1
ATOM 658 C CA . LEU A 1 80 ? -0.426 3.071 2.375 1.00 97.75 80 LEU A CA 1
ATOM 659 C C . LEU A 1 80 ? -0.745 4.259 3.286 1.00 97.75 80 LEU A C 1
ATOM 661 O O . LEU A 1 80 ? -1.058 4.033 4.453 1.00 97.75 80 LEU A O 1
ATOM 665 N N . ALA A 1 81 ? -0.667 5.498 2.807 1.00 97.94 81 ALA A N 1
ATOM 666 C CA . ALA A 1 81 ? -1.044 6.662 3.605 1.00 97.94 81 ALA A CA 1
ATOM 667 C C . ALA A 1 81 ? -2.525 6.584 4.013 1.00 97.94 81 ALA A C 1
ATOM 669 O O . ALA A 1 81 ? -2.831 6.599 5.205 1.00 97.94 81 ALA A O 1
ATOM 670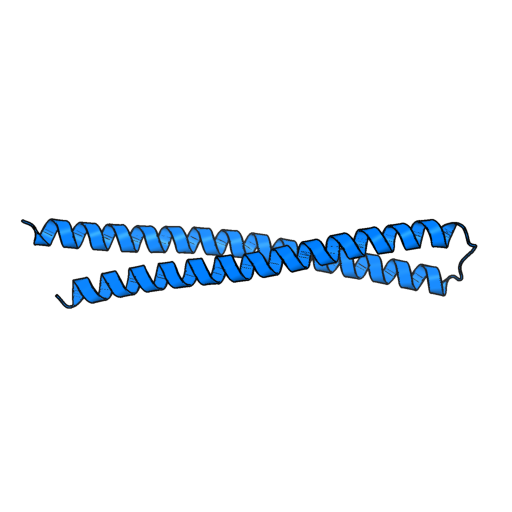 N N . ASP A 1 82 ? -3.414 6.344 3.049 1.00 97.94 82 ASP A N 1
ATOM 671 C CA . ASP A 1 82 ? -4.856 6.232 3.290 1.00 97.94 82 ASP A CA 1
ATOM 672 C C . ASP A 1 82 ? -5.187 5.089 4.259 1.00 97.94 82 ASP A C 1
ATOM 674 O O . ASP A 1 82 ? -5.970 5.253 5.197 1.00 97.94 82 ASP A O 1
ATOM 678 N N . SER A 1 83 ? -4.540 3.930 4.091 1.00 97.25 83 SER A N 1
ATOM 679 C CA . SER A 1 83 ? -4.733 2.774 4.978 1.00 97.25 83 SER A CA 1
ATOM 680 C C . SER A 1 83 ? -4.297 3.066 6.416 1.00 97.25 83 SER A C 1
ATOM 682 O O . SER A 1 83 ? -4.870 2.514 7.353 1.00 97.25 83 SER A O 1
ATOM 684 N N . LEU A 1 84 ? -3.272 3.905 6.617 1.00 97.50 84 LEU A N 1
ATOM 685 C CA . LEU A 1 84 ? -2.847 4.308 7.960 1.00 97.50 84 LEU A CA 1
ATOM 686 C C . LEU A 1 84 ? -3.931 5.157 8.629 1.00 97.50 84 LEU A C 1
ATOM 688 O O . LEU A 1 84 ? -4.347 4.833 9.739 1.00 97.50 84 LEU A O 1
ATOM 692 N N . THR A 1 85 ? -4.448 6.162 7.921 1.00 98.19 85 THR A N 1
ATOM 693 C CA . THR A 1 85 ? -5.545 7.010 8.405 1.00 98.19 85 THR A CA 1
ATOM 694 C C . THR A 1 85 ? -6.804 6.193 8.709 1.00 98.19 85 THR A C 1
ATOM 696 O O . THR A 1 85 ? -7.461 6.412 9.727 1.00 98.19 85 THR A O 1
ATOM 699 N N . GLN A 1 86 ? -7.129 5.199 7.876 1.00 98.06 86 GLN A N 1
ATOM 700 C CA . GLN A 1 86 ? -8.247 4.284 8.130 1.00 98.06 86 GLN A CA 1
ATOM 701 C C . GLN A 1 86 ? -8.049 3.466 9.412 1.00 98.06 86 GLN A C 1
ATOM 703 O O . GLN A 1 86 ? -8.976 3.351 10.211 1.00 98.06 86 GLN A O 1
ATOM 708 N N . ILE A 1 87 ? -6.847 2.922 9.639 1.00 98.12 87 ILE A N 1
ATOM 709 C CA . ILE A 1 87 ? -6.529 2.174 10.864 1.00 98.12 87 ILE A CA 1
ATOM 710 C C . ILE A 1 87 ? -6.648 3.073 12.100 1.00 98.12 87 ILE A C 1
ATOM 712 O O . ILE A 1 87 ? -7.186 2.633 13.114 1.00 98.12 87 ILE A O 1
ATOM 716 N N . GLU A 1 88 ? -6.167 4.314 12.034 1.00 98.12 88 GLU A N 1
ATOM 717 C CA . GLU A 1 88 ? -6.255 5.280 13.138 1.00 98.12 88 GLU A CA 1
ATOM 718 C C . GLU A 1 88 ? -7.713 5.619 13.475 1.00 98.12 88 GLU A C 1
ATOM 720 O O . GLU A 1 88 ? -8.131 5.467 14.623 1.00 98.12 88 GLU A O 1
ATOM 725 N N . SER A 1 89 ? -8.528 5.948 12.470 1.00 97.81 89 SER A N 1
ATOM 726 C CA . SER A 1 89 ? -9.963 6.210 12.654 1.00 97.81 89 SER A CA 1
ATOM 727 C C . SER A 1 89 ? -10.714 5.002 13.234 1.00 97.81 89 SER A C 1
ATOM 729 O O . SER A 1 89 ? -11.581 5.130 14.109 1.00 97.81 89 SER A O 1
ATOM 731 N N . GLN A 1 90 ? -10.352 3.799 12.788 1.00 98.06 90 GLN A N 1
ATOM 732 C CA . GLN A 1 90 ? -10.936 2.560 13.282 1.00 98.06 90 GLN A CA 1
ATOM 733 C C . GLN A 1 90 ? -10.516 2.272 14.737 1.00 98.06 90 GLN A C 1
ATOM 735 O O . GLN A 1 90 ? -11.337 1.806 15.532 1.00 98.06 90 GLN A O 1
ATOM 740 N N . LYS A 1 91 ? -9.272 2.596 15.119 1.00 98.06 91 LYS A N 1
ATOM 741 C CA . LYS A 1 91 ? -8.784 2.504 16.507 1.00 98.06 91 LYS A CA 1
ATOM 742 C C . LYS A 1 91 ? -9.554 3.437 17.438 1.00 98.06 91 LYS A C 1
ATOM 744 O O . LYS A 1 91 ? -10.013 2.982 18.482 1.00 98.06 91 LYS A O 1
ATOM 749 N N . GLU A 1 92 ? -9.797 4.683 17.037 1.00 97.94 92 GLU A N 1
ATOM 750 C CA . GLU A 1 92 ? -10.628 5.612 17.818 1.00 97.94 92 GLU A CA 1
ATOM 751 C C . GLU A 1 92 ? -12.062 5.091 18.015 1.00 97.94 92 GLU A C 1
ATOM 753 O O . GLU A 1 92 ? -12.659 5.236 19.086 1.00 97.94 92 GLU A O 1
ATOM 758 N N . SER A 1 93 ? -12.636 4.471 16.982 1.00 96.81 93 SER A N 1
ATOM 759 C CA . SER A 1 93 ? -13.982 3.890 17.048 1.00 96.81 93 SER A CA 1
ATOM 760 C C . SER A 1 93 ? -14.036 2.690 18.000 1.00 96.81 93 SER A C 1
ATOM 762 O O . SER A 1 93 ? -14.960 2.588 18.817 1.00 96.81 93 SER A O 1
ATOM 764 N N . ALA A 1 94 ? -13.007 1.837 17.977 1.00 97.69 94 ALA A N 1
ATOM 765 C CA . ALA A 1 94 ? -12.850 0.732 18.918 1.00 97.69 94 ALA A CA 1
ATOM 766 C C . ALA A 1 94 ? -12.671 1.224 20.367 1.00 97.69 94 ALA A C 1
ATOM 768 O O . ALA A 1 94 ? -13.262 0.654 21.286 1.00 97.69 94 ALA A O 1
ATOM 769 N N . GLU A 1 95 ? -11.918 2.305 20.591 1.00 97.56 95 GLU A N 1
ATOM 770 C CA . GLU A 1 95 ? -11.753 2.914 21.918 1.00 97.56 95 GLU A CA 1
ATOM 771 C C . GLU A 1 95 ? -13.074 3.449 22.473 1.00 97.56 95 GLU A C 1
ATOM 773 O O . GLU A 1 95 ? -13.439 3.125 23.605 1.00 97.56 95 GLU A O 1
ATOM 778 N N . LYS A 1 96 ? -13.857 4.166 21.659 1.00 96.50 96 LYS A N 1
ATOM 779 C CA . LYS A 1 96 ? -15.203 4.622 22.048 1.00 96.50 96 LYS A CA 1
ATOM 780 C C . LYS A 1 96 ? -16.120 3.446 22.393 1.00 96.50 96 LYS A C 1
ATOM 782 O O . LYS A 1 96 ? -16.857 3.501 23.379 1.00 96.50 96 LYS A O 1
ATOM 787 N N . ALA A 1 97 ? -16.084 2.368 21.605 1.00 95.56 97 ALA A N 1
ATOM 788 C CA . ALA A 1 97 ? -16.868 1.162 21.876 1.00 95.56 97 ALA A CA 1
ATOM 789 C C . ALA A 1 97 ? -16.454 0.493 23.200 1.00 95.56 97 ALA A C 1
ATOM 791 O O . ALA A 1 97 ? -17.317 0.141 24.010 1.00 95.56 97 ALA A O 1
ATOM 792 N N . ARG A 1 98 ? -15.146 0.392 23.463 1.00 96.00 98 ARG A N 1
ATOM 793 C CA . ARG A 1 98 ? -14.585 -0.126 24.719 1.00 96.00 98 ARG A CA 1
ATOM 794 C C . ARG A 1 98 ? -15.012 0.709 25.923 1.00 96.00 98 ARG A C 1
ATOM 796 O O . ARG A 1 98 ? -15.400 0.151 26.950 1.00 96.00 98 ARG A O 1
ATOM 803 N N . ASP A 1 99 ? -14.947 2.031 25.814 1.00 96.06 99 ASP A N 1
ATOM 804 C CA . ASP A 1 99 ? -15.259 2.935 26.920 1.00 96.06 99 ASP A CA 1
ATOM 805 C C . ASP A 1 99 ? -16.754 2.887 27.271 1.00 96.06 99 ASP A C 1
ATOM 807 O O . ASP A 1 99 ? -17.113 2.801 28.449 1.00 96.06 99 ASP A O 1
ATOM 811 N N . ASN A 1 100 ? -17.627 2.807 26.260 1.00 94.06 100 ASN A N 1
ATOM 812 C CA . ASN A 1 1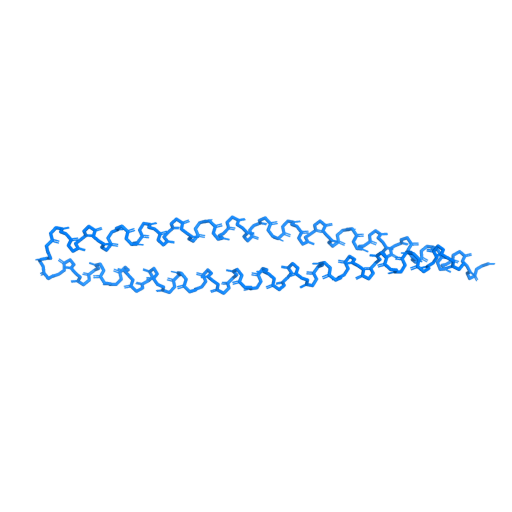00 ? -19.062 2.578 26.452 1.00 94.06 100 ASN A CA 1
ATOM 813 C C . ASN A 1 100 ? -19.348 1.234 27.140 1.00 94.06 100 ASN A C 1
ATOM 815 O O . ASN A 1 100 ? -20.156 1.171 28.071 1.00 94.06 100 ASN A O 1
ATOM 819 N N . LEU A 1 101 ? -18.666 0.164 26.716 1.00 93.56 101 LEU A N 1
ATOM 820 C CA . LEU A 1 101 ? -18.788 -1.158 27.332 1.00 93.56 101 LEU A CA 1
ATOM 821 C C . LEU A 1 101 ? -18.359 -1.123 28.808 1.00 93.56 101 LEU A C 1
ATOM 823 O O . LEU A 1 101 ? -19.074 -1.624 29.677 1.00 93.56 101 LEU A O 1
ATOM 827 N N . LYS A 1 102 ? -17.224 -0.480 29.108 1.00 93.94 102 LYS A N 1
ATOM 828 C CA . LYS A 1 102 ? -16.708 -0.323 30.475 1.00 93.94 102 LYS A CA 1
ATOM 829 C C . LYS A 1 102 ? -17.670 0.469 31.363 1.00 93.94 102 LYS A C 1
ATOM 831 O O . LYS A 1 102 ? -17.902 0.073 32.504 1.00 93.94 102 LYS A O 1
ATOM 836 N N . ALA A 1 103 ? -18.246 1.553 30.845 1.00 93.56 103 ALA A N 1
ATOM 837 C CA . ALA A 1 103 ? -19.216 2.370 31.570 1.00 93.56 103 ALA A CA 1
ATOM 838 C C . ALA A 1 103 ? -20.518 1.611 31.882 1.00 93.56 103 ALA A C 1
ATOM 840 O O . ALA A 1 103 ? -21.118 1.820 32.936 1.00 93.56 103 ALA A O 1
ATOM 841 N N . LEU A 1 104 ? -20.967 0.720 30.993 1.00 91.25 104 LEU A N 1
ATOM 842 C CA . LEU A 1 104 ? -22.139 -0.119 31.256 1.00 91.25 104 LEU A CA 1
ATOM 843 C C . LEU A 1 104 ? -21.853 -1.178 32.330 1.00 91.25 104 LEU A C 1
ATOM 845 O O . LEU A 1 104 ? -22.691 -1.417 33.202 1.00 91.25 104 LEU A O 1
ATOM 849 N N . LEU A 1 105 ? -20.668 -1.792 32.286 1.00 89.31 105 LEU A N 1
ATOM 850 C CA . LEU A 1 105 ? -20.242 -2.776 33.281 1.00 89.31 105 LEU A CA 1
ATOM 851 C C . LEU A 1 105 ? -20.126 -2.153 34.676 1.00 89.31 105 LEU A C 1
ATOM 853 O O . LEU A 1 105 ? -20.643 -2.721 35.630 1.00 89.31 105 LEU A O 1
ATOM 857 N N . SER A 1 106 ? -19.532 -0.962 34.801 1.00 90.44 106 SER A N 1
ATOM 858 C CA . SER A 1 106 ? -19.424 -0.281 36.099 1.00 90.44 106 SER A CA 1
ATOM 859 C C . SER A 1 106 ? -20.780 0.140 36.672 1.00 90.44 106 SER A C 1
ATOM 861 O O . SER A 1 106 ? -20.966 0.092 37.884 1.00 90.44 106 SER A O 1
ATOM 863 N 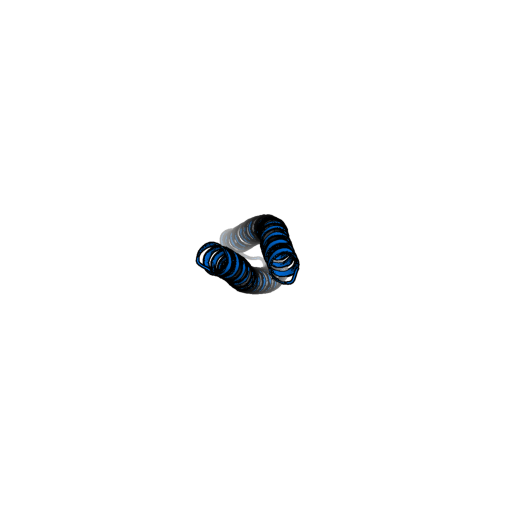N . LYS A 1 107 ? -21.748 0.507 35.822 1.00 86.62 107 LYS A N 1
ATOM 864 C CA . LYS A 1 107 ? -23.134 0.786 36.238 1.00 86.62 107 LYS A CA 1
ATOM 865 C C . LYS A 1 107 ? -23.909 -0.462 36.657 1.00 86.62 107 LYS A C 1
ATOM 867 O O . LYS A 1 107 ? -24.850 -0.331 37.419 1.00 86.62 107 LYS A O 1
ATOM 872 N N . SER A 1 108 ? -23.544 -1.637 36.142 1.00 76.19 108 SER A N 1
ATOM 873 C CA . SER A 1 108 ? -24.205 -2.907 36.481 1.00 76.19 108 SER A CA 1
ATOM 874 C C . SER A 1 108 ? -23.670 -3.534 37.776 1.00 76.19 108 SER A C 1
ATOM 876 O O . SER A 1 108 ? -24.287 -4.456 38.297 1.00 76.19 108 SER A O 1
ATOM 878 N N . SER A 1 109 ? -22.515 -3.067 38.265 1.00 70.25 109 SER A N 1
ATOM 879 C CA . SER A 1 109 ? -21.871 -3.533 39.502 1.00 70.25 109 SER A CA 1
ATOM 880 C C . SER A 1 109 ? -22.215 -2.693 40.743 1.00 70.25 109 SER A C 1
ATOM 882 O O . SER A 1 109 ? -21.714 -3.008 41.821 1.00 70.25 109 SER A O 1
ATOM 884 N N . ASN A 1 110 ? -23.023 -1.637 40.592 1.00 51.84 110 ASN A N 1
ATOM 885 C CA . ASN A 1 110 ? -23.596 -0.826 41.676 1.00 51.84 110 ASN A CA 1
ATOM 886 C C . ASN A 1 110 ? -25.102 -1.081 41.764 1.00 51.84 110 ASN A C 1
ATOM 888 O O . ASN A 1 110 ? -25.637 -0.996 42.888 1.00 51.84 110 ASN A O 1
#

InterPro domains:
  IPR009053 Prefoldin [G3DSA:1.10.287.370] (4-57)

pLDDT: mean 95.37, std 6.2, range [51.84, 98.62]

Secondary structure (DSSP, 8-state):
-HHHHHHHHHHHHHHHHHHHHHHHHHHHHHHHHHHHHHHHHHHHHHHHHHTT---HHHHHHHHHHHHHHHHHHHHHHHHHHHHHHHHHHHHHHHHHHHHHHHHHHHHH--

Sequence (110 aa):
MAVLQELKAKFDEELSKISQLEKDRSRCLMNRRQLESQLTENNMVKEELERLEPTAEARENVRKRIEYITTEITRVESVLADSLTQIESQKESAEKARDNLKALLSKSSN

Radius of gyration: 24.31 Å; chains: 1; bounding box: 57×15×72 Å

Organism: NCBI:txid166011

Foldseek 3Di:
DVVLVVLVVQLVVLVVVLVVLVVVLVVLVVVLVVLVVVLVVLVVVLVVCVVVPHDPVVNVVSVVSNVVSVVVSVVSVVVNVVSVVVSVVSVVSSVVSVVVSVVVVVVVVD